Protein AF-A0A229S4B3-F1 (afdb_monomer_lite)

InterPro domains:
  IPR010093 SinI-like, DNA-binding domain [TIGR01764] (12-56)
  IPR041657 Helix-turn-helix domain, group 17 [PF12728] (11-58)

Secondary structure (DSSP, 8-state):
-PPPTTSPPEEEHHHHHHHHTS-HHHHHHHHHTTSS--EEETTEEEEEHHHHHHHHTT-----EEEEEEEEEETTTTEEEEEEEEE--TT-PPPSS--HHHHTPPTTS-EEEEEEETTS-EEEEEEE-S----

Organism: NCBI:txid589330

Sequence (133 aa):
MVRDPLIPRLVSTTEAAEALGCSRQYVNTLIKEGKLPAAYAGTTLVLAEDTVRRYAAGERFGFPTLLVIGVFDRAADRWVEHARKAVPPDYEMPERVRPEDIGVAAGEPYRVELVDNQGKTLAVKTVDAEAVN

Radius of gyration: 19.88 Å; chains: 1; bounding box: 55×30×52 Å

pLDDT: mean 83.99, std 10.61, range [37.09, 96.25]

Structure (mmCIF, N/CA/C/O backbone):
data_AF-A0A229S4B3-F1
#
_entry.id   AF-A0A229S4B3-F1
#
loop_
_atom_site.group_PDB
_atom_site.id
_atom_site.type_symbol
_atom_site.label_atom_id
_atom_site.label_alt_id
_atom_site.label_comp_id
_atom_site.label_asym_id
_atom_site.label_entity_id
_atom_site.label_seq_id
_atom_site.pdbx_PDB_ins_code
_atom_site.Cartn_x
_atom_site.Cartn_y
_atom_site.Cartn_z
_atom_site.occupancy
_atom_site.B_iso_or_equiv
_atom_site.auth_seq_id
_atom_site.auth_comp_id
_atom_site.auth_asym_id
_atom_site.auth_atom_id
_atom_site.pdbx_PDB_model_num
ATOM 1 N N . MET A 1 1 ? -28.325 -17.209 18.587 1.00 51.53 1 MET A N 1
ATOM 2 C CA . MET A 1 1 ? -28.158 -16.675 17.219 1.00 51.53 1 MET A CA 1
ATOM 3 C C . MET A 1 1 ? -26.799 -17.144 16.727 1.00 51.53 1 MET A C 1
ATOM 5 O O . MET A 1 1 ? -25.798 -16.725 17.294 1.00 51.53 1 MET A O 1
ATOM 9 N N . VAL A 1 2 ? -26.755 -18.106 15.805 1.00 62.66 2 VAL A N 1
ATOM 10 C CA . VAL A 1 2 ? -25.490 -18.656 15.289 1.00 62.66 2 VAL A CA 1
ATOM 11 C C . VAL A 1 2 ? -24.972 -17.673 14.244 1.00 62.66 2 VAL A C 1
ATOM 13 O O . VAL A 1 2 ? -25.671 -17.402 13.271 1.00 62.66 2 VAL A O 1
ATOM 16 N N . ARG A 1 3 ? -23.808 -17.065 14.490 1.00 59.50 3 ARG A N 1
ATOM 17 C CA . ARG A 1 3 ? -23.125 -16.255 13.474 1.00 59.50 3 ARG A CA 1
ATOM 18 C C . ARG A 1 3 ? -22.497 -17.196 12.455 1.00 59.50 3 ARG A C 1
ATOM 20 O O . ARG A 1 3 ? -21.886 -18.186 12.848 1.00 59.50 3 ARG A O 1
ATOM 27 N N . ASP A 1 4 ? -22.650 -16.862 11.181 1.00 68.88 4 ASP A N 1
ATOM 28 C CA . ASP A 1 4 ? -21.927 -17.530 10.105 1.00 68.88 4 ASP A CA 1
ATOM 29 C C . ASP A 1 4 ? -20.418 -17.291 10.307 1.00 68.88 4 ASP A C 1
ATOM 31 O O . ASP A 1 4 ? -20.001 -16.129 10.366 1.00 68.88 4 ASP A O 1
ATOM 35 N N . PRO A 1 5 ? -19.604 -18.348 10.473 1.00 66.75 5 PRO A N 1
ATOM 36 C CA . PRO A 1 5 ? -18.172 -18.213 10.720 1.00 66.75 5 PRO A CA 1
ATOM 37 C C . PRO A 1 5 ? -17.402 -17.628 9.529 1.00 66.75 5 PRO A C 1
ATOM 39 O O . PRO A 1 5 ? -16.270 -17.192 9.715 1.00 66.75 5 PRO A O 1
ATOM 42 N N . LEU A 1 6 ? -17.986 -17.604 8.325 1.00 74.38 6 LEU A N 1
ATOM 43 C CA . LEU A 1 6 ? -17.338 -17.059 7.131 1.00 74.38 6 LEU A CA 1
ATOM 44 C C . LEU A 1 6 ? -17.486 -15.539 7.010 1.00 74.38 6 LEU A C 1
ATOM 46 O O . LEU A 1 6 ? -16.718 -14.915 6.280 1.00 74.38 6 LEU A O 1
ATOM 50 N N . ILE A 1 7 ? -18.453 -14.928 7.704 1.00 73.44 7 ILE A N 1
ATOM 51 C CA . ILE A 1 7 ? -18.660 -13.480 7.634 1.00 73.44 7 ILE A CA 1
ATOM 52 C C . ILE A 1 7 ? -17.740 -12.805 8.658 1.00 73.44 7 ILE A C 1
ATOM 54 O O . ILE A 1 7 ? -17.951 -12.963 9.867 1.00 73.44 7 ILE A O 1
ATOM 58 N N . PRO A 1 8 ? -16.739 -12.022 8.210 1.00 80.25 8 PRO A N 1
ATOM 59 C CA . PRO A 1 8 ? -15.823 -11.353 9.118 1.00 80.25 8 PRO A CA 1
ATOM 60 C C . PRO A 1 8 ? -16.586 -10.388 10.023 1.00 80.25 8 PRO A C 1
ATOM 62 O O . PRO A 1 8 ? -17.539 -9.718 9.610 1.00 80.25 8 PRO A O 1
ATOM 65 N N . ARG A 1 9 ? -16.160 -10.293 11.285 1.00 89.62 9 ARG A N 1
ATOM 66 C CA . ARG A 1 9 ? -16.748 -9.331 12.213 1.00 89.62 9 ARG A CA 1
ATOM 67 C C . ARG A 1 9 ? -16.365 -7.922 11.772 1.00 89.62 9 ARG A C 1
ATOM 69 O O . ARG A 1 9 ? -15.187 -7.592 11.693 1.00 89.62 9 ARG A O 1
ATOM 76 N N . LEU A 1 10 ? -17.372 -7.105 11.484 1.00 93.75 10 LEU A N 1
ATOM 77 C CA . LEU A 1 10 ? -17.194 -5.711 11.101 1.00 93.75 10 LEU A CA 1
ATOM 78 C C . LEU A 1 10 ? -17.276 -4.813 12.336 1.00 93.75 10 LEU A C 1
ATOM 80 O O . LEU A 1 10 ? -18.114 -5.039 13.211 1.00 93.75 10 LEU A O 1
ATOM 84 N N . VAL A 1 11 ? -16.410 -3.807 12.383 1.00 95.00 11 VAL A N 1
ATOM 85 C CA . VAL A 1 11 ? -16.340 -2.784 13.429 1.00 95.00 11 VAL A CA 1
ATOM 86 C C . VAL A 1 11 ? -16.407 -1.394 12.809 1.00 95.00 11 VAL A C 1
ATOM 88 O O . VAL A 1 11 ? -15.952 -1.155 11.687 1.00 95.00 11 VAL A O 1
ATOM 91 N N . SER A 1 12 ? -16.994 -0.462 13.543 1.00 95.75 12 SER A N 1
ATOM 92 C CA . SER A 1 12 ? -17.023 0.957 13.203 1.00 95.75 12 SER A CA 1
ATOM 93 C C . SER A 1 12 ? -15.651 1.615 13.388 1.00 95.75 12 SER A C 1
ATOM 95 O O . SER A 1 12 ? -14.765 1.097 14.067 1.00 95.75 12 SER A O 1
ATOM 97 N N . THR A 1 13 ? -15.482 2.822 12.842 1.00 94.75 13 THR A N 1
ATOM 98 C CA . THR A 1 13 ? -14.270 3.631 13.088 1.00 94.75 13 THR A CA 1
ATOM 99 C C . THR A 1 13 ? -14.052 3.966 14.567 1.00 94.75 13 THR A C 1
ATOM 101 O O . THR A 1 13 ? -12.911 4.167 14.974 1.00 94.75 13 THR A O 1
ATOM 104 N N . THR A 1 14 ? -15.120 4.028 15.368 1.00 95.94 14 THR A N 1
ATOM 105 C CA . THR A 1 14 ? -15.038 4.267 16.816 1.00 95.94 14 THR A CA 1
ATOM 106 C C . THR A 1 14 ? -14.506 3.036 17.542 1.00 95.94 14 THR A C 1
ATOM 108 O O . THR A 1 14 ? -13.520 3.142 18.260 1.00 95.94 14 THR A O 1
ATOM 111 N N . GLU A 1 15 ? -15.084 1.862 17.287 1.00 95.88 15 GLU A N 1
ATOM 112 C CA . GLU A 1 15 ? -14.612 0.597 17.871 1.00 95.88 15 GLU A CA 1
ATOM 113 C C . GLU A 1 15 ? -13.172 0.281 17.438 1.00 95.88 15 GLU A C 1
ATOM 115 O O . GLU A 1 15 ? -12.360 -0.181 18.235 1.00 95.88 15 GLU A O 1
ATOM 120 N N . ALA A 1 16 ? -12.816 0.588 16.186 1.00 94.69 16 ALA A N 1
ATOM 121 C CA . ALA A 1 16 ? -11.440 0.460 15.720 1.00 94.69 16 ALA A CA 1
ATOM 122 C C . ALA A 1 16 ? -10.483 1.406 16.465 1.00 94.69 16 ALA A C 1
ATOM 124 O O . ALA A 1 16 ? -9.360 1.021 16.776 1.00 94.69 16 ALA A O 1
ATOM 125 N N . ALA A 1 17 ? -10.916 2.632 16.773 1.00 96.25 17 ALA A N 1
ATOM 126 C CA . ALA A 1 17 ? -10.110 3.591 17.524 1.00 96.25 17 ALA A CA 1
ATOM 127 C C . ALA A 1 17 ? -9.844 3.111 18.958 1.00 96.25 17 ALA A C 1
ATOM 129 O O . ALA A 1 17 ? -8.708 3.202 19.423 1.00 96.25 17 ALA A O 1
ATOM 130 N N . GLU A 1 18 ? -10.858 2.540 19.615 1.00 95.44 18 GLU A N 1
ATOM 131 C CA . GLU A 1 18 ? -10.730 1.913 20.935 1.00 95.44 18 GLU A CA 1
ATOM 132 C C . GLU A 1 18 ? -9.756 0.730 20.902 1.00 95.44 18 GLU A C 1
ATOM 134 O O . GLU A 1 18 ? -8.833 0.674 21.713 1.00 95.44 18 GLU A O 1
ATOM 139 N N . ALA A 1 19 ? -9.893 -0.166 19.919 1.00 92.75 19 ALA A N 1
ATOM 140 C CA . ALA A 1 19 ? -9.000 -1.313 19.753 1.00 92.75 19 ALA A CA 1
ATOM 141 C C . ALA A 1 19 ? -7.539 -0.908 19.479 1.00 92.75 19 ALA A C 1
ATOM 143 O O . ALA A 1 19 ? -6.613 -1.606 19.888 1.00 92.75 19 ALA A O 1
ATOM 144 N N . LEU A 1 20 ? -7.328 0.218 18.794 1.00 91.94 20 LEU A N 1
ATOM 145 C CA . LEU A 1 20 ? -6.005 0.761 18.479 1.00 91.94 20 LEU A CA 1
ATOM 146 C C . LEU A 1 20 ? -5.445 1.688 19.566 1.00 91.94 20 LEU A C 1
ATOM 148 O O . LEU A 1 20 ? -4.299 2.119 19.452 1.00 91.94 20 LEU A O 1
ATOM 152 N N . GLY A 1 21 ? -6.235 2.037 20.587 1.00 93.88 21 GLY A N 1
ATOM 153 C CA . GLY A 1 21 ? -5.842 3.006 21.613 1.00 93.88 21 GLY A CA 1
ATOM 154 C C . GLY A 1 21 ? -5.558 4.407 21.054 1.00 93.88 21 GLY A C 1
ATOM 155 O O . GLY A 1 21 ? -4.670 5.100 21.546 1.00 93.88 21 GLY A O 1
ATOM 156 N N . CYS A 1 22 ? -6.267 4.824 20.001 1.00 94.50 22 CYS A N 1
ATOM 157 C CA . CYS A 1 22 ? -6.031 6.091 19.303 1.00 94.50 22 CYS A CA 1
ATOM 158 C C . CYS A 1 22 ? -7.331 6.882 19.078 1.00 94.50 22 CYS A C 1
ATOM 160 O O . CYS A 1 22 ? -8.414 6.469 19.484 1.00 94.50 22 CYS A O 1
ATOM 162 N N . SER A 1 23 ? -7.244 8.054 18.441 1.00 95.62 23 SER A N 1
ATOM 163 C CA . SER A 1 23 ? -8.432 8.861 18.148 1.00 95.62 23 SER A CA 1
ATOM 164 C C . SER A 1 23 ? -9.160 8.374 16.890 1.00 95.62 23 SER A C 1
ATOM 166 O O . SER A 1 23 ? -8.548 7.968 15.901 1.00 95.62 23 SER A O 1
ATOM 168 N N . ARG A 1 24 ? -10.491 8.521 16.861 1.00 95.19 24 ARG A N 1
ATOM 169 C CA . ARG A 1 24 ? -11.305 8.252 15.659 1.00 95.19 24 ARG A CA 1
ATOM 170 C C . ARG A 1 24 ? -10.840 9.062 14.445 1.00 95.19 24 ARG A C 1
ATOM 172 O O . ARG A 1 24 ? -10.926 8.592 13.312 1.00 95.19 24 ARG A O 1
ATOM 179 N N . GLN A 1 25 ? -10.354 10.285 14.658 1.00 95.12 25 GLN A N 1
ATOM 180 C CA . GLN A 1 25 ? -9.814 11.113 13.580 1.00 95.12 25 GLN A CA 1
ATOM 181 C C . GLN A 1 25 ? -8.549 10.491 12.983 1.00 95.12 25 GLN A C 1
ATOM 183 O O . GLN A 1 25 ? -8.432 10.444 11.763 1.00 95.12 25 GLN A O 1
ATOM 188 N N . TYR A 1 26 ? -7.659 9.950 13.819 1.00 93.62 26 TYR A N 1
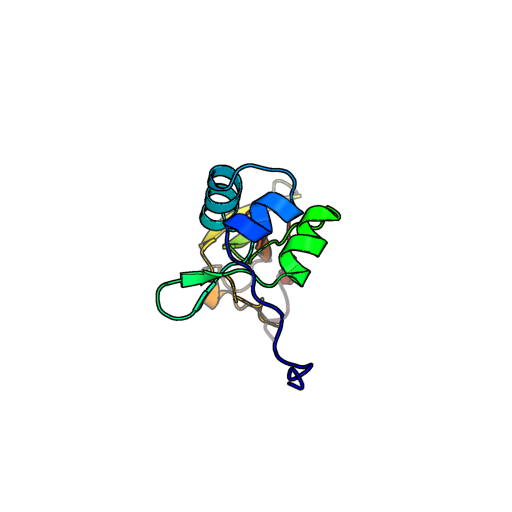ATOM 189 C CA . TYR A 1 26 ? -6.468 9.248 13.353 1.00 93.62 26 TYR A CA 1
ATOM 190 C C . TYR A 1 26 ? -6.824 8.007 12.527 1.00 93.62 26 TYR A C 1
ATOM 192 O O . TYR A 1 26 ? -6.284 7.834 11.439 1.00 93.62 26 TYR A O 1
ATOM 200 N N . VAL A 1 27 ? -7.810 7.212 12.959 1.00 94.12 27 VAL A N 1
ATOM 201 C CA . VAL A 1 27 ? -8.325 6.081 12.163 1.00 94.12 27 VAL A CA 1
ATOM 202 C C . VAL A 1 27 ? -8.824 6.542 10.790 1.00 94.12 27 VAL A C 1
ATOM 204 O O . VAL A 1 27 ? -8.475 5.949 9.775 1.00 94.12 27 VAL A O 1
ATOM 207 N N . ASN A 1 28 ? -9.591 7.634 10.729 1.00 93.56 28 ASN A N 1
ATOM 208 C CA . ASN A 1 28 ? -10.049 8.186 9.450 1.00 93.56 28 ASN A CA 1
ATOM 209 C C . ASN A 1 28 ? -8.887 8.660 8.564 1.00 93.56 28 ASN A C 1
ATOM 211 O O . ASN A 1 28 ? -8.952 8.494 7.348 1.00 93.56 28 ASN A O 1
ATOM 215 N N . THR A 1 29 ? -7.829 9.224 9.147 1.00 91.81 29 THR A N 1
ATOM 216 C CA . THR A 1 29 ? -6.603 9.562 8.414 1.00 91.81 29 THR A CA 1
ATOM 217 C C . THR A 1 29 ? -5.935 8.307 7.855 1.00 91.81 29 THR A C 1
ATOM 219 O O . THR A 1 29 ? -5.638 8.275 6.666 1.00 91.81 29 THR A O 1
ATOM 222 N N . LEU A 1 30 ? -5.785 7.244 8.653 1.00 88.88 30 LEU A N 1
ATOM 223 C CA . LEU A 1 30 ? -5.213 5.974 8.188 1.00 88.88 30 LEU A CA 1
ATOM 224 C C . LEU A 1 30 ? -6.003 5.378 7.019 1.00 88.88 30 LEU A C 1
ATOM 226 O O . LEU A 1 30 ? -5.402 4.882 6.072 1.00 88.88 30 LEU A O 1
ATOM 230 N N . ILE A 1 31 ? -7.334 5.453 7.062 1.00 89.50 31 ILE A N 1
ATOM 231 C CA . ILE A 1 31 ? -8.194 4.983 5.969 1.00 89.50 31 ILE A CA 1
ATOM 232 C C . ILE A 1 31 ? -7.992 5.841 4.716 1.00 89.50 31 ILE A C 1
ATOM 234 O O . ILE A 1 31 ? -7.795 5.304 3.629 1.00 89.50 31 ILE A O 1
ATOM 238 N N . LYS A 1 32 ? -7.995 7.173 4.855 1.00 86.06 32 LYS A N 1
ATOM 239 C CA . LYS A 1 32 ? -7.786 8.102 3.730 1.00 86.06 32 LYS A CA 1
ATOM 240 C C . LYS A 1 32 ? -6.414 7.947 3.077 1.00 86.06 32 LYS A C 1
ATOM 242 O O . LYS A 1 32 ? -6.303 8.084 1.867 1.00 86.06 32 LYS A O 1
ATOM 247 N N . GLU A 1 33 ? -5.388 7.652 3.867 1.00 82.00 33 GLU A N 1
ATOM 248 C CA . GLU A 1 33 ? -4.027 7.378 3.392 1.00 82.00 33 GLU A CA 1
ATOM 249 C C . GLU A 1 33 ? -3.856 5.937 2.869 1.00 82.00 33 GLU A C 1
ATOM 251 O O . GLU A 1 33 ? -2.756 5.537 2.483 1.00 82.00 33 GLU A O 1
ATOM 256 N N . GLY A 1 34 ? -4.919 5.125 2.890 1.00 79.38 34 GLY A N 1
ATOM 257 C CA . GLY A 1 34 ? -4.893 3.722 2.479 1.00 79.38 34 GLY A CA 1
ATOM 258 C C . GLY A 1 34 ? -4.071 2.821 3.404 1.00 79.38 34 GLY A C 1
ATOM 259 O O . GLY A 1 34 ? -3.713 1.718 3.028 1.00 79.38 34 GLY A O 1
ATOM 260 N N . LYS A 1 35 ? -3.700 3.261 4.607 1.00 84.81 35 LYS A N 1
ATOM 261 C CA . LYS A 1 35 ? -2.893 2.466 5.554 1.00 84.81 35 LYS A CA 1
ATOM 262 C C . LYS A 1 35 ? -3.721 1.444 6.323 1.00 84.81 35 LYS A C 1
ATOM 264 O O . LYS A 1 35 ? -3.166 0.498 6.882 1.00 84.81 35 LYS A O 1
ATOM 269 N N . LEU A 1 36 ? -5.032 1.662 6.388 1.00 88.06 36 LEU A N 1
ATOM 270 C CA . LEU A 1 36 ? -5.968 0.778 7.063 1.00 88.06 36 LEU A CA 1
ATOM 271 C C . LEU A 1 36 ? -7.160 0.472 6.137 1.00 88.06 36 LEU A C 1
ATOM 273 O O . LEU A 1 36 ? -7.915 1.391 5.815 1.00 88.06 36 LEU A O 1
ATOM 277 N N . PRO A 1 37 ? -7.334 -0.793 5.708 1.00 87.19 37 PRO A N 1
ATOM 278 C CA . PRO A 1 37 ? -8.443 -1.207 4.854 1.00 87.19 37 PRO A CA 1
ATOM 279 C C . PRO A 1 37 ? -9.808 -0.923 5.492 1.00 87.19 37 PRO A C 1
ATOM 281 O O . PRO A 1 37 ? -10.080 -1.364 6.611 1.00 87.19 37 PRO A O 1
ATOM 284 N N . ALA A 1 38 ? -10.686 -0.241 4.758 1.00 90.31 38 ALA A N 1
ATOM 285 C CA . ALA A 1 38 ? -12.075 -0.018 5.144 1.00 90.31 38 ALA A CA 1
ATOM 286 C C . ALA A 1 38 ? -12.991 -0.086 3.917 1.00 90.31 38 ALA A C 1
ATOM 288 O O . ALA A 1 38 ? -12.562 0.175 2.795 1.00 90.31 38 ALA A O 1
ATOM 289 N N . ALA A 1 39 ? -14.259 -0.414 4.145 1.00 88.38 39 ALA A N 1
ATOM 290 C CA . ALA A 1 39 ? -15.285 -0.487 3.112 1.00 88.38 39 ALA A CA 1
ATOM 291 C C . ALA A 1 39 ? -16.593 0.135 3.606 1.00 88.38 39 ALA A C 1
ATOM 293 O O . ALA A 1 39 ? -16.831 0.250 4.809 1.00 88.38 39 ALA A O 1
ATOM 294 N N . TYR A 1 40 ? -17.456 0.533 2.675 1.00 90.06 40 TYR A N 1
ATOM 295 C CA . TYR A 1 40 ? -18.808 0.971 3.003 1.00 90.06 40 TYR A CA 1
ATOM 296 C C . TYR A 1 40 ? -19.756 -0.230 3.038 1.00 90.06 40 TYR A C 1
ATOM 298 O O . TYR A 1 40 ? -19.896 -0.950 2.053 1.00 90.06 40 TYR A O 1
ATOM 306 N N . ALA A 1 41 ? -20.442 -0.417 4.164 1.00 87.06 41 ALA A N 1
ATOM 307 C CA . ALA A 1 41 ? -21.607 -1.283 4.282 1.00 87.06 41 ALA A CA 1
ATOM 308 C C . ALA A 1 41 ? -22.860 -0.394 4.252 1.00 87.06 41 ALA A C 1
ATOM 310 O O . ALA A 1 41 ? -23.247 0.206 5.259 1.00 87.06 41 ALA A O 1
ATOM 311 N N . GLY A 1 42 ? -23.449 -0.239 3.063 1.00 90.38 42 GLY A N 1
ATOM 312 C CA . GLY A 1 42 ? -24.467 0.783 2.819 1.00 90.38 42 GLY A CA 1
ATOM 313 C C . GLY A 1 42 ? -23.859 2.184 2.926 1.00 90.38 42 GLY A C 1
ATOM 314 O O . GLY A 1 42 ? -22.967 2.531 2.160 1.00 90.38 42 GLY A O 1
ATOM 315 N N . THR A 1 43 ? -24.315 2.982 3.891 1.00 90.25 43 THR A N 1
ATOM 316 C CA . THR A 1 43 ? -23.791 4.336 4.158 1.00 90.25 43 THR A CA 1
ATOM 317 C C . THR A 1 43 ? -22.728 4.376 5.256 1.00 90.25 43 THR A C 1
ATOM 319 O O . THR A 1 43 ? -22.163 5.435 5.527 1.00 90.25 43 THR A O 1
ATOM 322 N N . THR A 1 44 ? -22.466 3.251 5.923 1.00 90.69 44 THR A N 1
ATOM 323 C CA . THR A 1 44 ? -21.588 3.200 7.096 1.00 90.69 44 THR A CA 1
ATOM 324 C C . THR A 1 44 ? -20.211 2.689 6.707 1.00 90.69 44 THR A C 1
ATOM 326 O O . THR A 1 44 ? -20.084 1.607 6.138 1.00 90.69 44 THR A O 1
ATOM 329 N N . LEU A 1 45 ? -19.172 3.447 7.053 1.00 91.50 45 LEU A N 1
ATOM 330 C CA . LEU A 1 45 ? -17.786 3.016 6.896 1.00 91.50 45 LEU A CA 1
ATOM 331 C C . LEU A 1 45 ? -17.424 2.013 7.999 1.00 91.50 45 LEU A C 1
ATOM 333 O O . LEU A 1 45 ? -17.535 2.323 9.189 1.00 91.50 45 LEU A O 1
ATOM 337 N N . VAL A 1 46 ? -16.982 0.828 7.594 1.00 94.19 46 VAL A N 1
ATOM 338 C CA . VAL A 1 46 ? -16.670 -0.299 8.475 1.00 94.19 46 VAL A CA 1
ATOM 339 C C . VAL A 1 46 ? -15.314 -0.909 8.136 1.00 94.19 46 VAL A C 1
ATOM 341 O O . VAL A 1 46 ? -14.820 -0.808 7.012 1.00 94.19 46 VAL A O 1
ATOM 344 N N . LEU A 1 47 ? -14.716 -1.554 9.131 1.00 92.69 47 LEU A N 1
ATOM 345 C CA . LEU A 1 47 ? -13.451 -2.270 9.034 1.00 92.69 47 LEU A CA 1
ATOM 346 C C . LEU A 1 47 ? -13.659 -3.711 9.488 1.00 92.69 47 LEU A C 1
ATOM 348 O O . LEU A 1 47 ? -14.485 -3.967 10.361 1.00 92.69 47 LEU A O 1
ATOM 352 N N . ALA A 1 48 ? -12.897 -4.655 8.944 1.00 92.44 48 ALA A N 1
ATOM 353 C CA . ALA A 1 48 ? -12.846 -5.993 9.523 1.00 92.44 48 ALA A CA 1
ATOM 354 C C . ALA A 1 48 ? -12.061 -5.948 10.845 1.00 92.44 48 ALA A C 1
ATOM 356 O O . ALA A 1 48 ? -10.953 -5.412 10.896 1.00 92.44 48 ALA A O 1
ATOM 357 N N . GLU A 1 49 ? -12.620 -6.512 11.914 1.00 92.38 49 GLU A N 1
ATOM 358 C CA . GLU A 1 49 ? -12.006 -6.515 13.245 1.00 92.38 49 GLU A CA 1
ATOM 359 C C . GLU A 1 49 ? -10.624 -7.176 13.228 1.00 92.38 49 GLU A C 1
ATOM 361 O O . GLU A 1 49 ? -9.682 -6.650 13.819 1.00 92.38 49 GLU A O 1
ATOM 366 N N . ASP A 1 50 ? -10.473 -8.281 12.495 1.00 89.38 50 ASP A N 1
ATOM 367 C CA . ASP A 1 50 ? -9.191 -8.979 12.364 1.00 89.38 50 ASP A CA 1
ATOM 368 C C . ASP A 1 50 ? -8.124 -8.101 11.706 1.00 89.38 50 ASP A C 1
ATOM 370 O O . ASP A 1 50 ? -6.974 -8.100 12.141 1.00 89.38 50 ASP A O 1
ATOM 374 N N . THR A 1 51 ? -8.499 -7.290 10.713 1.00 89.44 51 THR A N 1
ATOM 375 C CA . THR A 1 51 ? -7.601 -6.306 10.091 1.00 89.44 51 THR A CA 1
ATOM 376 C C . THR A 1 51 ? -7.151 -5.260 11.108 1.00 89.44 51 THR A C 1
ATOM 378 O O . THR A 1 51 ? -5.965 -4.945 11.183 1.00 89.44 51 THR A O 1
ATOM 381 N N . VAL A 1 52 ? -8.070 -4.747 11.931 1.00 91.31 52 VAL A N 1
ATOM 382 C CA . VAL A 1 52 ? -7.737 -3.779 12.989 1.00 91.31 52 VAL A CA 1
ATOM 383 C C . VAL A 1 52 ? -6.786 -4.399 14.015 1.00 91.31 52 VAL A C 1
ATOM 385 O O . VAL A 1 52 ? -5.785 -3.782 14.375 1.00 91.31 52 VAL A O 1
ATOM 388 N N . ARG A 1 53 ? -7.041 -5.639 14.445 1.00 91.19 53 ARG A N 1
ATOM 389 C CA . ARG A 1 53 ? -6.174 -6.364 15.389 1.00 91.19 53 ARG A CA 1
ATOM 390 C C . ARG A 1 53 ? -4.787 -6.636 14.815 1.00 91.19 53 ARG A C 1
ATOM 392 O O . ARG A 1 53 ? -3.792 -6.436 15.504 1.00 91.19 53 ARG A O 1
ATOM 399 N N . ARG A 1 54 ? -4.704 -7.043 13.549 1.00 86.50 54 ARG A N 1
ATOM 400 C CA . ARG A 1 54 ? -3.437 -7.214 12.823 1.00 86.50 54 ARG A CA 1
ATOM 401 C C . ARG A 1 54 ? -2.662 -5.896 12.738 1.00 86.50 54 ARG A C 1
ATOM 403 O O . ARG A 1 54 ? -1.471 -5.874 13.036 1.00 86.50 54 ARG A O 1
ATOM 410 N N . TYR A 1 55 ? -3.339 -4.781 12.447 1.00 89.62 55 TYR A N 1
ATOM 411 C CA . TYR A 1 55 ? -2.712 -3.455 12.475 1.00 89.62 55 TYR A CA 1
ATOM 412 C C . TYR A 1 55 ? -2.158 -3.100 13.863 1.00 89.62 55 TYR A C 1
ATOM 414 O O . TYR A 1 55 ? -1.031 -2.604 13.977 1.00 89.62 55 TYR A O 1
ATOM 422 N N . ALA A 1 56 ? -2.936 -3.380 14.916 1.00 88.56 56 ALA A N 1
ATOM 423 C CA . ALA A 1 56 ? -2.536 -3.190 16.311 1.00 88.56 56 ALA A CA 1
ATOM 424 C C . ALA A 1 56 ? -1.298 -4.029 16.670 1.00 88.56 56 ALA A C 1
ATOM 426 O O . ALA A 1 56 ? -0.412 -3.553 17.374 1.00 88.56 56 ALA A O 1
ATOM 427 N N . ALA A 1 57 ? -1.199 -5.242 16.118 1.00 88.50 57 ALA A N 1
ATOM 428 C CA . ALA A 1 57 ? -0.046 -6.132 16.256 1.00 88.50 57 ALA A CA 1
ATOM 429 C C . ALA A 1 57 ? 1.198 -5.673 15.465 1.00 88.50 57 ALA A C 1
ATOM 431 O O . ALA A 1 57 ? 2.220 -6.354 15.473 1.00 88.50 57 ALA A O 1
ATOM 432 N N . GLY A 1 58 ? 1.133 -4.519 14.793 1.00 84.75 58 GLY A N 1
ATOM 433 C CA . GLY A 1 58 ? 2.248 -3.942 14.044 1.00 84.75 58 GLY A CA 1
ATOM 434 C C . GLY A 1 58 ? 2.234 -4.266 12.554 1.00 84.75 58 GLY A C 1
ATOM 435 O O . GLY A 1 58 ? 3.098 -3.775 11.828 1.00 84.75 58 GLY A O 1
ATOM 436 N N . GLU A 1 59 ? 1.249 -5.023 12.068 1.00 84.06 59 GLU A N 1
ATOM 437 C CA . GLU A 1 59 ? 1.118 -5.274 10.639 1.00 84.06 59 GLU A CA 1
ATOM 438 C C . GLU A 1 59 ? 0.784 -3.979 9.889 1.00 84.06 59 GLU A C 1
ATOM 440 O O . GLU A 1 59 ? 0.079 -3.092 10.384 1.00 84.06 59 GLU A O 1
ATOM 445 N N . ARG A 1 60 ? 1.321 -3.843 8.680 1.00 82.00 60 ARG A N 1
ATOM 446 C CA . ARG A 1 60 ? 1.033 -2.725 7.788 1.00 82.00 60 ARG A CA 1
ATOM 447 C C . ARG A 1 60 ? 0.486 -3.282 6.491 1.00 82.00 60 ARG A C 1
ATOM 449 O O . ARG A 1 60 ? 1.112 -4.133 5.865 1.00 82.00 60 ARG A O 1
ATOM 456 N N . PHE A 1 61 ? -0.691 -2.796 6.125 1.00 74.75 61 PHE A N 1
ATOM 457 C CA . PHE A 1 61 ? -1.364 -3.187 4.901 1.00 74.75 61 PHE A CA 1
ATOM 458 C C 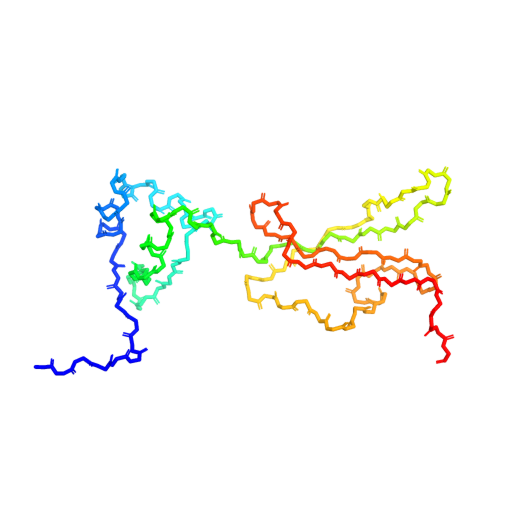. PHE A 1 61 ? -0.881 -2.268 3.793 1.00 74.75 61 PHE A C 1
ATOM 460 O O . PHE A 1 61 ? -1.242 -1.093 3.746 1.00 74.75 61 PHE A O 1
ATOM 467 N N . GLY A 1 62 ? -0.005 -2.812 2.960 1.00 68.81 62 GLY A N 1
ATOM 468 C CA . GLY A 1 62 ? 0.351 -2.199 1.698 1.00 68.81 62 GLY A CA 1
ATOM 469 C C . GLY A 1 62 ? -0.705 -2.555 0.667 1.00 68.81 62 GLY A C 1
ATOM 470 O O . GLY A 1 62 ? -0.953 -3.738 0.436 1.00 68.81 62 GLY A O 1
ATOM 471 N N . PHE A 1 63 ? -1.317 -1.552 0.049 1.00 73.94 63 PHE A N 1
ATOM 472 C CA . PHE A 1 63 ? -2.065 -1.778 -1.184 1.00 73.94 63 PHE A CA 1
ATOM 473 C C . PHE A 1 63 ? -1.177 -1.461 -2.374 1.00 73.94 63 PHE A C 1
ATOM 475 O O . PHE A 1 63 ? -0.506 -0.430 -2.325 1.00 73.94 63 PHE A O 1
ATOM 482 N N . PRO A 1 64 ? -1.210 -2.271 -3.441 1.00 78.56 64 PRO A N 1
ATOM 483 C CA . PRO A 1 64 ? -0.745 -1.873 -4.762 1.00 78.56 64 PRO A CA 1
ATOM 484 C C . PRO A 1 64 ? -1.172 -0.436 -5.077 1.00 78.56 64 PRO A C 1
ATOM 486 O O . PRO A 1 64 ? -2.360 -0.124 -5.073 1.00 78.56 64 PRO A O 1
ATOM 489 N N . THR A 1 65 ? -0.214 0.459 -5.317 1.00 79.75 65 THR A N 1
ATOM 490 C CA . THR A 1 65 ? -0.536 1.832 -5.751 1.00 79.75 65 THR A CA 1
ATOM 491 C C . THR A 1 65 ? 0.210 2.243 -6.996 1.00 79.75 65 THR A C 1
ATOM 493 O O . THR A 1 65 ? -0.317 3.022 -7.790 1.00 79.75 65 THR A O 1
ATOM 496 N N . LEU A 1 66 ? 1.426 1.732 -7.191 1.00 86.19 66 LEU A N 1
ATOM 497 C CA . LEU A 1 66 ? 2.289 2.161 -8.278 1.00 86.19 66 LEU A CA 1
ATOM 498 C C . LEU A 1 66 ? 3.001 0.972 -8.910 1.00 86.19 66 LEU A C 1
ATOM 500 O O . LEU A 1 66 ? 3.542 0.120 -8.214 1.00 86.19 66 LEU A O 1
ATOM 504 N N . LEU A 1 67 ? 3.072 0.982 -10.235 1.00 88.19 67 LEU A N 1
ATOM 505 C CA . LEU A 1 67 ? 4.116 0.299 -10.981 1.00 88.19 67 LEU A CA 1
ATOM 506 C C . LEU A 1 67 ? 5.249 1.290 -11.216 1.00 88.19 67 LEU A C 1
ATOM 508 O O . LEU A 1 67 ? 5.031 2.332 -11.837 1.00 88.19 67 LEU A O 1
ATOM 512 N N . VAL A 1 68 ? 6.440 0.975 -10.721 1.00 90.50 68 VAL A N 1
ATOM 513 C CA . VAL A 1 68 ? 7.680 1.689 -11.036 1.00 90.50 68 VAL A CA 1
ATOM 514 C C . VAL A 1 68 ? 8.392 0.903 -12.123 1.00 90.50 68 VAL A C 1
ATOM 516 O O . VAL A 1 68 ? 8.748 -0.256 -11.926 1.00 90.50 68 VAL A O 1
ATOM 519 N N . ILE A 1 69 ? 8.553 1.523 -13.284 1.00 90.88 69 ILE A N 1
ATOM 520 C CA . ILE A 1 69 ? 9.147 0.920 -14.472 1.00 90.88 69 ILE A CA 1
ATOM 521 C C . ILE A 1 69 ? 10.549 1.499 -14.607 1.00 90.88 69 ILE A C 1
ATOM 523 O O . ILE A 1 69 ? 10.707 2.701 -14.807 1.00 90.88 69 ILE A O 1
ATOM 527 N N . GLY A 1 70 ? 11.559 0.651 -14.473 1.00 89.88 70 GLY A N 1
ATOM 528 C CA . GLY A 1 70 ? 12.959 0.980 -14.680 1.00 89.88 70 GLY A CA 1
ATOM 529 C C . GLY A 1 70 ? 13.490 0.376 -15.973 1.00 89.88 70 GLY A C 1
ATOM 530 O O . GLY A 1 70 ? 13.151 -0.754 -16.321 1.00 89.88 70 GLY A O 1
ATOM 531 N N . VAL A 1 71 ? 14.360 1.115 -16.651 1.00 88.06 71 VAL A N 1
ATOM 532 C CA . VAL A 1 71 ? 15.159 0.627 -17.781 1.00 88.06 71 VAL A CA 1
ATOM 533 C C . VAL A 1 71 ? 16.610 0.543 -17.321 1.00 88.06 71 VAL A C 1
ATOM 535 O O . VAL A 1 71 ? 17.056 1.339 -16.487 1.00 88.06 71 VAL A O 1
ATOM 538 N N . PHE A 1 72 ? 17.339 -0.464 -17.792 1.00 87.94 72 PHE A N 1
ATOM 539 C CA . PHE A 1 72 ? 18.735 -0.624 -17.409 1.00 87.94 72 PHE A CA 1
ATOM 540 C C . PHE A 1 72 ? 19.622 0.381 -18.154 1.00 87.94 72 PHE A C 1
ATOM 542 O O . PHE A 1 72 ? 19.752 0.327 -19.378 1.00 87.94 72 PHE A O 1
ATOM 549 N N . ASP A 1 73 ? 20.274 1.273 -17.412 1.00 86.19 73 ASP A N 1
ATOM 550 C CA . ASP A 1 73 ? 21.296 2.169 -17.940 1.00 86.19 73 ASP A CA 1
ATOM 551 C C . ASP A 1 73 ? 22.653 1.458 -17.914 1.00 86.19 73 ASP A C 1
ATOM 553 O O . ASP A 1 73 ? 23.269 1.288 -16.860 1.00 86.19 73 ASP A O 1
ATOM 557 N N . ARG A 1 74 ? 23.131 1.055 -19.098 1.00 84.56 74 ARG A N 1
ATOM 558 C CA . ARG A 1 74 ? 24.426 0.377 -19.265 1.00 84.56 74 ARG A CA 1
ATOM 559 C C . ARG A 1 74 ? 25.622 1.274 -18.950 1.00 84.56 74 ARG A C 1
ATOM 561 O O . ARG A 1 74 ? 26.670 0.754 -18.587 1.00 84.56 74 ARG A O 1
ATOM 568 N N . ALA A 1 75 ? 25.502 2.591 -19.118 1.00 87.12 75 ALA A N 1
ATOM 569 C CA . ALA A 1 75 ? 26.607 3.511 -18.858 1.00 87.12 75 ALA A CA 1
ATOM 570 C C . ALA A 1 75 ? 26.824 3.709 -17.353 1.00 87.12 75 ALA A C 1
ATOM 572 O O . ALA A 1 75 ? 27.960 3.849 -16.904 1.00 87.12 75 ALA A O 1
ATOM 573 N N . ALA A 1 76 ? 25.736 3.700 -16.581 1.00 85.56 76 ALA A N 1
ATOM 574 C CA . ALA A 1 76 ? 25.760 3.839 -15.127 1.00 85.56 76 ALA A CA 1
ATOM 575 C C . ALA A 1 76 ? 25.687 2.500 -14.366 1.00 85.56 76 ALA A C 1
ATOM 577 O O . ALA A 1 76 ? 25.665 2.521 -13.135 1.00 85.56 76 ALA A O 1
ATOM 578 N N . ASP A 1 77 ? 25.624 1.374 -15.086 1.00 87.00 77 ASP A N 1
ATOM 579 C CA . ASP A 1 77 ? 25.477 0.006 -14.564 1.00 87.00 77 ASP A CA 1
ATOM 580 C C . ASP A 1 77 ? 24.368 -0.117 -13.500 1.00 87.00 77 ASP A C 1
ATOM 582 O O . ASP A 1 77 ? 24.541 -0.686 -12.421 1.00 87.00 77 ASP A O 1
ATOM 586 N N . ARG A 1 78 ? 23.212 0.507 -13.763 1.00 88.00 78 ARG A N 1
ATOM 587 C CA . ARG A 1 78 ? 22.104 0.571 -12.799 1.00 88.00 78 ARG A CA 1
ATOM 588 C C . ARG A 1 78 ? 20.744 0.682 -13.468 1.00 88.00 78 ARG A C 1
ATOM 590 O O . ARG A 1 78 ? 20.603 1.200 -14.570 1.00 88.00 78 ARG A O 1
ATOM 597 N N . TRP A 1 79 ? 19.711 0.275 -12.740 1.00 87.06 79 TRP A N 1
ATOM 598 C CA . TRP A 1 79 ? 18.326 0.551 -13.110 1.00 87.06 79 TRP A CA 1
ATOM 599 C C . TRP A 1 79 ? 18.010 2.030 -12.896 1.00 87.06 79 TRP A C 1
ATOM 601 O O . TRP A 1 79 ? 18.232 2.563 -11.806 1.00 87.06 79 TRP A O 1
ATOM 611 N N . VAL A 1 80 ? 17.478 2.682 -13.926 1.00 88.94 80 VAL A N 1
ATOM 612 C CA . VAL A 1 80 ? 17.005 4.065 -13.859 1.00 88.94 80 VAL A CA 1
ATOM 613 C C . VAL A 1 80 ? 15.499 4.062 -14.062 1.00 88.94 80 VAL A C 1
ATOM 615 O O . VAL A 1 80 ? 14.992 3.422 -14.981 1.00 88.94 80 VAL A O 1
ATOM 618 N N . GLU A 1 81 ? 14.779 4.757 -13.181 1.00 89.25 81 GLU A N 1
ATOM 619 C CA . GLU A 1 81 ? 13.332 4.923 -13.304 1.00 89.25 81 GLU A CA 1
ATOM 620 C C . GLU A 1 81 ? 13.003 5.614 -14.634 1.00 89.25 81 GLU A C 1
ATOM 622 O O . GLU A 1 81 ? 13.474 6.715 -14.913 1.00 89.25 81 GLU A O 1
ATOM 627 N N . HIS A 1 82 ? 12.203 4.941 -15.453 1.00 87.88 82 HIS A N 1
ATOM 628 C CA . HIS A 1 82 ? 11.719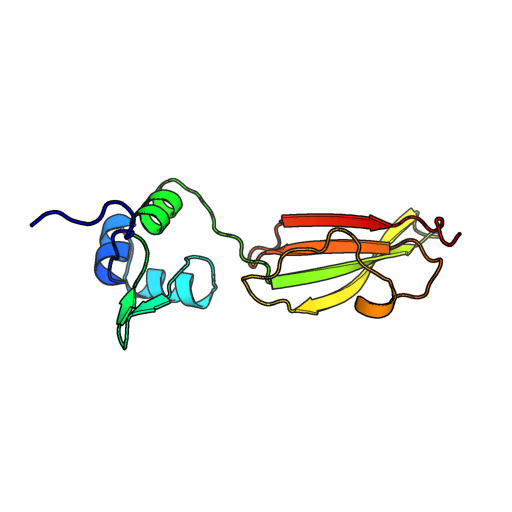 5.429 -16.736 1.00 87.88 82 HIS A CA 1
ATOM 629 C C . HIS A 1 82 ? 10.306 6.004 -16.608 1.00 87.88 82 HIS A C 1
ATOM 631 O O . HIS A 1 82 ? 10.022 7.081 -17.129 1.00 87.88 82 HIS A O 1
ATOM 637 N N . ALA A 1 83 ? 9.417 5.300 -15.901 1.00 86.38 83 ALA A N 1
ATOM 638 C CA . ALA A 1 83 ? 8.028 5.711 -15.744 1.00 86.38 83 ALA A CA 1
ATOM 639 C C . ALA A 1 83 ? 7.406 5.202 -14.438 1.00 86.38 83 ALA A C 1
ATOM 641 O O . ALA A 1 83 ? 7.839 4.204 -13.858 1.00 86.38 83 ALA A O 1
ATOM 642 N N . ARG A 1 84 ? 6.323 5.863 -14.011 1.00 88.81 84 ARG A N 1
ATOM 643 C CA . ARG A 1 84 ? 5.446 5.394 -12.931 1.00 88.81 84 ARG A CA 1
ATOM 644 C C . ARG A 1 84 ? 4.005 5.359 -13.413 1.00 88.81 84 ARG A C 1
ATOM 646 O O . ARG A 1 84 ? 3.543 6.307 -14.045 1.00 88.81 84 ARG A O 1
ATOM 653 N N . LYS A 1 85 ? 3.284 4.292 -13.077 1.00 85.56 85 LYS A N 1
ATOM 654 C CA . LYS A 1 85 ? 1.873 4.115 -13.439 1.00 85.56 85 LYS A CA 1
ATOM 655 C C . LYS A 1 85 ? 1.058 3.795 -12.195 1.00 85.56 85 LYS A C 1
ATOM 657 O O . LYS A 1 85 ? 1.375 2.846 -11.485 1.00 85.56 85 LYS A O 1
ATOM 662 N N . ALA A 1 86 ? 0.022 4.590 -11.933 1.00 85.19 86 ALA A N 1
ATOM 663 C CA . ALA A 1 86 ? -0.920 4.302 -10.859 1.00 85.19 86 ALA A CA 1
ATOM 664 C C . ALA A 1 86 ? -1.706 3.027 -11.175 1.00 85.19 86 ALA A C 1
ATOM 666 O O . ALA A 1 86 ? -2.139 2.827 -12.313 1.00 85.19 86 ALA A O 1
ATOM 667 N N . VAL A 1 87 ? -1.888 2.182 -10.167 1.00 83.25 87 VAL A N 1
ATOM 668 C CA . VAL A 1 87 ? -2.669 0.948 -10.265 1.00 83.25 87 VAL A CA 1
ATOM 669 C C . VAL A 1 87 ? -3.748 0.907 -9.190 1.00 83.25 87 VAL A C 1
ATOM 671 O O . VAL A 1 87 ? -3.592 1.551 -8.148 1.00 83.25 87 VAL A O 1
ATOM 674 N N . PRO A 1 88 ? -4.864 0.202 -9.439 1.00 74.81 88 PRO A N 1
ATOM 675 C CA . PRO A 1 88 ? -5.907 0.072 -8.438 1.00 74.81 88 PRO A CA 1
ATOM 676 C C . PRO A 1 88 ? -5.436 -0.786 -7.240 1.00 74.81 88 PRO A C 1
ATOM 678 O O . PRO A 1 88 ? -4.504 -1.579 -7.382 1.00 74.81 88 PRO A O 1
ATOM 681 N N . PRO A 1 89 ? -6.069 -0.652 -6.057 1.00 69.62 89 PRO A N 1
ATOM 682 C CA . PRO A 1 89 ? -5.665 -1.358 -4.832 1.00 69.62 89 PRO A CA 1
ATOM 683 C C . PRO A 1 89 ? -5.754 -2.889 -4.890 1.00 69.62 89 PRO A C 1
ATOM 685 O O . PRO A 1 89 ? -5.192 -3.565 -4.035 1.00 69.62 89 PRO A O 1
ATOM 688 N N . ASP A 1 90 ? -6.488 -3.433 -5.856 1.00 74.75 90 ASP A N 1
ATOM 689 C CA . ASP A 1 90 ? -6.647 -4.861 -6.136 1.00 74.75 90 ASP A CA 1
ATOM 690 C C . ASP A 1 90 ? -5.755 -5.335 -7.295 1.00 74.75 90 ASP A C 1
ATOM 692 O O . ASP A 1 90 ? -5.896 -6.458 -7.772 1.00 74.75 90 ASP A O 1
ATOM 696 N N . TYR A 1 91 ? -4.828 -4.491 -7.762 1.00 79.06 91 TYR A N 1
ATOM 697 C CA . TYR A 1 91 ? -3.943 -4.838 -8.863 1.00 79.06 91 TYR A CA 1
ATOM 698 C C . TYR A 1 91 ? -2.974 -5.956 -8.476 1.00 79.06 91 TYR A C 1
ATOM 700 O O . TYR A 1 91 ? -2.068 -5.774 -7.659 1.00 79.06 91 TYR A O 1
ATOM 708 N N . GLU A 1 92 ? -3.111 -7.091 -9.151 1.00 82.69 92 GLU A N 1
ATOM 709 C CA . GLU A 1 92 ? -2.139 -8.175 -9.112 1.00 82.69 92 GLU A CA 1
ATOM 710 C C . GLU A 1 92 ? -1.139 -8.025 -10.264 1.00 82.69 92 GLU A C 1
ATOM 712 O O . GLU A 1 92 ? -1.513 -7.834 -11.424 1.00 82.69 92 GLU A O 1
ATOM 717 N N . MET A 1 93 ? 0.160 -8.106 -9.953 1.00 84.38 93 MET A N 1
ATOM 718 C CA . MET A 1 93 ? 1.204 -8.073 -10.978 1.00 84.38 93 MET A CA 1
ATOM 719 C C . MET A 1 93 ? 1.045 -9.293 -11.902 1.00 84.38 93 MET A C 1
ATOM 721 O O . MET A 1 93 ? 1.134 -10.421 -11.408 1.00 84.38 93 MET A O 1
ATOM 725 N N . PRO A 1 94 ? 0.878 -9.111 -13.225 1.00 84.25 94 PRO A N 1
ATOM 726 C CA . PRO A 1 94 ? 0.738 -10.238 -14.134 1.00 84.25 94 PRO A CA 1
ATOM 727 C C . PRO A 1 94 ? 2.026 -11.069 -14.167 1.00 84.25 94 PRO A C 1
ATOM 729 O O . PRO A 1 94 ? 3.134 -10.562 -13.966 1.00 84.25 94 PRO A O 1
ATOM 732 N N . GLU A 1 95 ? 1.895 -12.366 -14.458 1.00 81.44 95 GLU A N 1
ATOM 733 C CA . GLU A 1 95 ? 3.052 -13.265 -14.538 1.00 81.44 95 GLU A CA 1
ATOM 734 C C . GLU A 1 95 ? 4.058 -12.827 -15.607 1.00 81.44 95 GLU A C 1
ATOM 736 O O . GLU A 1 95 ? 5.269 -12.933 -15.392 1.00 81.44 95 GLU A O 1
ATOM 741 N N . ARG A 1 96 ? 3.541 -12.308 -16.728 1.00 80.81 96 ARG A N 1
ATOM 742 C CA . ARG A 1 96 ? 4.298 -11.717 -17.832 1.00 80.81 96 ARG A CA 1
ATOM 743 C C . ARG A 1 96 ? 3.847 -10.275 -18.021 1.00 80.81 96 ARG A C 1
ATOM 745 O O . ARG A 1 96 ? 2.680 -10.031 -18.307 1.00 80.81 96 ARG A O 1
ATOM 752 N N . VAL A 1 97 ? 4.782 -9.343 -17.891 1.00 83.25 97 VAL A N 1
ATOM 753 C CA . VAL A 1 97 ? 4.575 -7.930 -18.224 1.00 83.25 97 VAL 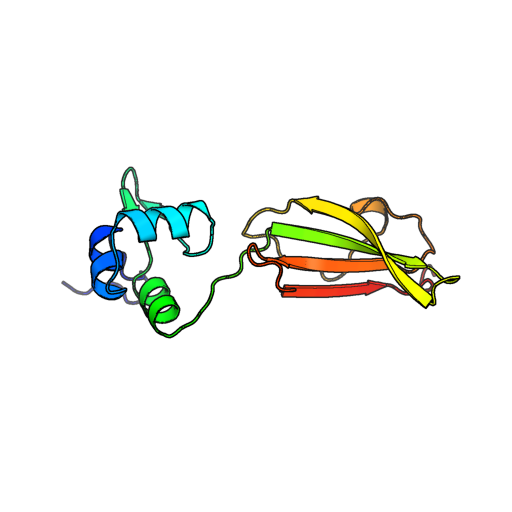A CA 1
ATOM 754 C C . VAL A 1 97 ? 5.151 -7.715 -19.611 1.00 83.25 97 VAL A C 1
ATOM 756 O O . VAL A 1 97 ? 6.323 -8.032 -19.793 1.00 83.25 97 VAL A O 1
ATOM 759 N N . ARG A 1 98 ? 4.379 -7.219 -20.582 1.00 81.69 98 ARG A N 1
ATOM 760 C CA . ARG A 1 98 ? 4.901 -6.951 -21.931 1.00 81.69 98 ARG A CA 1
ATOM 761 C C . ARG A 1 98 ? 5.372 -5.500 -22.053 1.00 81.69 98 ARG A C 1
ATOM 763 O O . ARG A 1 98 ? 4.761 -4.637 -21.426 1.00 81.69 98 ARG A O 1
ATOM 770 N N . PRO A 1 99 ? 6.383 -5.199 -22.890 1.00 80.44 99 PRO A N 1
ATOM 771 C CA . PRO A 1 99 ? 6.865 -3.828 -23.092 1.00 80.44 99 PRO A CA 1
ATOM 772 C C . PRO A 1 99 ? 5.755 -2.860 -23.537 1.00 80.44 99 PRO A C 1
ATOM 774 O O . PRO A 1 99 ? 5.695 -1.725 -23.068 1.00 80.44 99 PRO A O 1
ATOM 777 N N . GLU A 1 100 ? 4.822 -3.341 -24.368 1.00 81.31 100 GLU A N 1
ATOM 778 C CA . GLU A 1 100 ? 3.651 -2.598 -24.861 1.00 81.31 100 GLU A CA 1
ATOM 779 C C . GLU A 1 100 ? 2.694 -2.139 -23.744 1.00 81.31 100 GLU A C 1
ATOM 781 O O . GLU A 1 100 ? 2.138 -1.044 -23.826 1.00 81.31 100 GLU A O 1
ATOM 786 N N . ASP A 1 101 ? 2.561 -2.910 -22.659 1.00 79.00 101 ASP A N 1
ATOM 787 C CA . ASP A 1 101 ? 1.653 -2.601 -21.542 1.00 79.00 101 ASP A CA 1
ATOM 788 C C . ASP A 1 101 ? 2.194 -1.492 -20.618 1.00 79.00 101 ASP A C 1
ATOM 790 O O . ASP A 1 101 ? 1.441 -0.834 -19.877 1.00 79.00 101 ASP A O 1
ATOM 794 N N . ILE A 1 102 ? 3.518 -1.308 -20.646 1.00 80.06 102 ILE A N 1
ATOM 795 C CA . ILE A 1 102 ? 4.284 -0.419 -19.763 1.00 80.06 102 ILE A CA 1
ATOM 796 C C . ILE A 1 102 ? 5.005 0.711 -20.510 1.00 80.06 102 ILE A C 1
ATOM 798 O O . ILE A 1 102 ? 5.641 1.542 -19.868 1.00 80.06 102 ILE A O 1
ATOM 802 N N . GLY A 1 103 ? 4.883 0.774 -21.838 1.00 76.62 103 GLY A N 1
ATOM 803 C CA . GLY A 1 103 ? 5.443 1.849 -22.659 1.00 76.62 103 GLY A CA 1
ATOM 804 C C . GLY A 1 103 ? 6.965 1.807 -22.824 1.00 76.62 103 GLY A C 1
ATOM 805 O O . GLY A 1 103 ? 7.566 2.855 -23.034 1.00 76.62 103 GLY A O 1
ATOM 806 N N . VAL A 1 104 ? 7.585 0.626 -22.730 1.00 78.88 104 VAL A N 1
ATOM 807 C CA . VAL A 1 104 ? 9.033 0.432 -22.944 1.00 78.88 104 VAL A CA 1
ATOM 808 C C . VAL A 1 104 ? 9.277 -0.165 -24.335 1.00 78.88 104 VAL A C 1
ATOM 810 O O . VAL A 1 104 ? 8.438 -0.902 -24.856 1.00 78.88 104 VAL A O 1
ATOM 813 N N . ALA A 1 105 ? 10.415 0.153 -24.960 1.00 76.56 105 ALA A N 1
ATOM 814 C CA . ALA A 1 105 ? 10.791 -0.413 -26.254 1.00 76.56 105 ALA A CA 1
ATOM 815 C C . ALA A 1 105 ? 11.052 -1.930 -26.160 1.00 76.56 105 ALA A C 1
ATOM 817 O O . ALA A 1 105 ? 11.632 -2.427 -25.194 1.00 76.56 105 ALA A O 1
ATOM 818 N N . ALA A 1 106 ? 10.640 -2.680 -27.185 1.00 72.06 106 ALA A N 1
ATOM 819 C CA . ALA A 1 106 ? 10.932 -4.108 -27.272 1.00 72.06 106 ALA A CA 1
ATOM 820 C C . ALA A 1 106 ? 12.447 -4.351 -27.418 1.00 72.06 106 ALA A C 1
ATOM 822 O O . ALA A 1 106 ? 13.110 -3.680 -28.207 1.00 72.06 106 ALA A O 1
ATOM 823 N N . GLY A 1 107 ? 12.978 -5.334 -26.683 1.00 73.50 107 GLY A N 1
ATOM 824 C CA . GLY A 1 107 ? 14.396 -5.719 -26.730 1.00 73.50 107 GLY A CA 1
ATOM 825 C C . GLY A 1 107 ? 15.309 -4.970 -25.753 1.00 73.50 107 GLY A C 1
ATOM 826 O O . GLY A 1 107 ? 16.487 -5.305 -25.649 1.00 73.50 107 GLY A O 1
ATOM 827 N N . GLU A 1 108 ? 14.796 -3.994 -25.001 1.00 76.81 108 GLU A N 1
ATOM 828 C CA . GLU A 1 108 ? 15.533 -3.402 -23.882 1.00 76.81 108 GLU A CA 1
ATOM 829 C C . GLU A 1 108 ? 15.235 -4.156 -22.580 1.00 76.81 108 GLU A C 1
ATOM 831 O O . GLU A 1 108 ? 14.087 -4.539 -22.350 1.00 76.81 108 GLU A O 1
ATOM 836 N N . PRO A 1 109 ? 16.235 -4.375 -21.706 1.00 85.56 109 PRO A N 1
ATOM 837 C CA . PRO A 1 109 ? 15.983 -4.957 -20.401 1.00 85.56 109 PRO A CA 1
ATOM 838 C C . PRO A 1 109 ? 15.242 -3.949 -19.517 1.00 85.56 109 PRO A C 1
ATOM 840 O O . PRO A 1 109 ? 15.668 -2.799 -19.361 1.00 85.56 109 PRO A O 1
ATOM 843 N N . TYR A 1 110 ? 14.147 -4.398 -18.907 1.00 88.62 110 TYR A N 1
ATOM 844 C CA . TYR A 1 110 ? 13.309 -3.586 -18.029 1.00 88.62 110 TYR A CA 1
ATOM 845 C C . TYR A 1 110 ? 13.015 -4.296 -16.712 1.00 88.62 110 TYR A C 1
ATOM 847 O O . TYR A 1 110 ? 12.987 -5.525 -16.606 1.00 88.62 110 TYR A O 1
ATOM 855 N N . ARG A 1 111 ? 12.754 -3.489 -15.689 1.00 90.50 111 ARG A N 1
ATOM 856 C CA . ARG A 1 111 ? 12.349 -3.924 -14.359 1.00 90.50 111 ARG A CA 1
ATOM 857 C C . ARG A 1 111 ? 11.055 -3.224 -13.991 1.00 90.50 111 ARG A C 1
ATOM 859 O O . ARG A 1 111 ? 10.969 -2.007 -14.063 1.00 90.50 111 ARG A O 1
ATOM 866 N N . VAL A 1 112 ? 10.058 -3.984 -13.565 1.00 90.81 112 VAL A N 1
ATOM 867 C CA . VAL A 1 112 ? 8.790 -3.454 -13.066 1.00 90.81 112 VAL A CA 1
ATOM 868 C C . VAL A 1 112 ? 8.636 -3.831 -11.607 1.00 90.81 112 VAL A C 1
ATOM 870 O O . VAL A 1 112 ? 8.686 -5.007 -11.246 1.00 90.81 112 VAL A O 1
ATOM 873 N N . GLU A 1 113 ? 8.438 -2.828 -10.766 1.00 91.75 113 GLU A N 1
ATOM 874 C CA . GLU A 1 113 ? 8.192 -2.989 -9.341 1.00 91.75 113 GLU A CA 1
ATOM 875 C C . GLU A 1 113 ? 6.766 -2.575 -9.018 1.00 91.75 113 GLU A C 1
ATOM 877 O O . GLU A 1 113 ? 6.358 -1.456 -9.316 1.00 91.75 113 GLU A O 1
ATOM 882 N N . LEU A 1 114 ? 6.013 -3.469 -8.386 1.00 89.50 114 LEU A N 1
ATOM 883 C CA . LEU A 1 114 ? 4.742 -3.130 -7.774 1.00 89.50 114 LEU A CA 1
ATOM 884 C C . LEU A 1 114 ? 5.036 -2.611 -6.377 1.00 89.50 114 LEU A C 1
ATOM 886 O O . LEU A 1 114 ? 5.607 -3.330 -5.560 1.00 89.50 114 LEU A O 1
ATOM 890 N N . VAL A 1 115 ? 4.656 -1.372 -6.115 1.00 88.62 115 VAL A N 1
ATOM 891 C CA . VAL A 1 115 ? 4.959 -0.665 -4.878 1.00 88.62 115 VAL A CA 1
ATOM 892 C C . VAL A 1 115 ? 3.662 -0.318 -4.168 1.00 88.62 115 VAL A C 1
ATOM 894 O O . VAL A 1 115 ? 2.665 0.064 -4.796 1.00 88.62 115 VAL A O 1
ATOM 897 N N . ASP A 1 116 ? 3.676 -0.466 -2.848 1.00 86.25 116 ASP A N 1
ATOM 898 C CA . ASP A 1 116 ? 2.545 -0.094 -2.022 1.00 86.25 116 ASP A CA 1
ATOM 899 C C . ASP A 1 116 ? 2.475 1.407 -1.713 1.00 86.25 116 ASP A C 1
ATOM 901 O O . ASP A 1 116 ? 3.371 2.191 -2.029 1.00 86.25 116 ASP A O 1
ATOM 905 N N . ASN A 1 117 ? 1.391 1.821 -1.062 1.00 77.06 117 ASN A N 1
ATOM 906 C CA . ASN A 1 117 ? 1.194 3.190 -0.581 1.00 77.06 117 ASN A CA 1
ATOM 907 C C . ASN A 1 117 ? 2.226 3.660 0.467 1.00 77.06 117 ASN A C 1
ATOM 909 O O . ASN A 1 117 ? 2.195 4.822 0.871 1.00 77.06 117 ASN A O 1
ATOM 913 N N . GLN A 1 118 ? 3.117 2.784 0.934 1.00 77.38 118 GLN A N 1
ATOM 914 C CA . GLN A 1 118 ? 4.211 3.095 1.854 1.00 77.38 118 GLN A CA 1
ATOM 915 C C . GLN A 1 118 ? 5.571 3.139 1.147 1.00 77.38 118 GLN A C 1
ATOM 917 O O . GLN A 1 118 ? 6.588 3.374 1.799 1.00 77.38 118 GLN A O 1
ATOM 922 N N . GLY A 1 119 ? 5.611 2.936 -0.173 1.00 79.56 119 GLY A N 1
ATOM 923 C CA . GLY A 1 119 ? 6.859 2.875 -0.928 1.00 79.56 119 GLY A CA 1
ATOM 924 C C . GLY A 1 119 ? 7.582 1.532 -0.813 1.00 79.56 119 GLY A C 1
ATOM 925 O O . GLY A 1 119 ? 8.715 1.418 -1.275 1.00 79.56 119 GLY A O 1
ATOM 926 N N . LYS A 1 120 ? 6.962 0.512 -0.209 1.00 83.88 120 LYS A N 1
ATOM 927 C CA . LYS A 1 120 ? 7.533 -0.828 -0.100 1.00 83.88 120 LYS A CA 1
ATOM 928 C C . LYS A 1 120 ? 7.201 -1.635 -1.351 1.00 83.88 120 LYS A C 1
ATOM 930 O O . LYS A 1 120 ? 6.055 -1.703 -1.793 1.00 83.88 120 LYS A O 1
ATOM 935 N N . THR A 1 121 ? 8.211 -2.298 -1.897 1.00 87.56 121 THR A N 1
ATOM 936 C CA . THR A 1 121 ? 8.048 -3.202 -3.033 1.00 87.56 121 THR A CA 1
ATOM 937 C C . THR A 1 121 ? 7.269 -4.455 -2.614 1.00 87.56 121 THR A C 1
ATOM 939 O O . THR A 1 121 ? 7.706 -5.213 -1.746 1.00 87.56 121 THR A O 1
ATOM 942 N N . LEU A 1 122 ? 6.108 -4.663 -3.234 1.00 84.94 122 LEU A N 1
ATOM 943 C CA . LEU A 1 122 ? 5.244 -5.835 -3.083 1.00 84.94 122 LEU A CA 1
ATOM 944 C C . LEU A 1 122 ? 5.639 -6.967 -4.037 1.00 84.94 122 LEU A C 1
ATOM 946 O O . LEU A 1 122 ? 5.593 -8.133 -3.657 1.00 84.94 122 LEU A O 1
ATOM 950 N N . ALA A 1 123 ? 6.034 -6.632 -5.268 1.00 86.38 123 ALA A N 1
ATOM 951 C CA . ALA A 1 123 ? 6.473 -7.599 -6.273 1.00 86.38 123 ALA A CA 1
ATOM 952 C C . ALA A 1 123 ? 7.467 -6.963 -7.251 1.00 86.38 123 ALA A C 1
ATOM 954 O O . ALA A 1 123 ? 7.384 -5.770 -7.534 1.00 86.38 123 ALA A O 1
ATOM 955 N N . VAL A 1 124 ? 8.380 -7.765 -7.804 1.00 91.12 124 VAL A N 1
ATOM 956 C CA . VAL A 1 124 ? 9.335 -7.334 -8.837 1.00 91.12 124 VAL 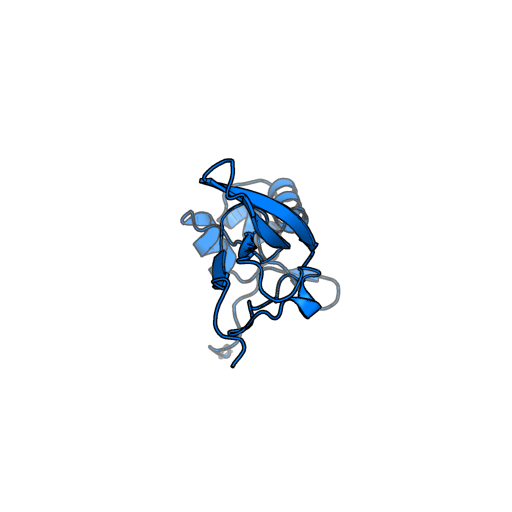A CA 1
ATOM 957 C C . VAL A 1 124 ? 9.304 -8.313 -10.000 1.00 91.12 124 VAL A C 1
ATOM 959 O O . VAL A 1 124 ? 9.275 -9.528 -9.796 1.00 91.12 124 VAL A O 1
ATOM 962 N N . LYS A 1 125 ? 9.341 -7.781 -11.220 1.00 89.88 125 LYS A N 1
ATOM 963 C CA . LYS A 1 125 ? 9.559 -8.537 -12.451 1.00 89.88 125 LYS A CA 1
ATOM 964 C C . LYS A 1 125 ? 10.689 -7.890 -13.232 1.00 89.88 125 LYS A C 1
ATOM 966 O O . LYS A 1 125 ? 10.608 -6.710 -13.556 1.00 89.88 125 LYS A O 1
ATOM 971 N N . THR A 1 126 ? 11.714 -8.669 -13.537 1.00 87.19 126 THR A N 1
ATOM 972 C CA . THR A 1 126 ? 12.799 -8.260 -14.428 1.00 87.19 126 THR A CA 1
ATOM 973 C C . THR A 1 126 ? 12.674 -9.066 -15.703 1.00 87.19 126 THR A C 1
ATOM 975 O O . THR A 1 126 ? 12.464 -10.278 -15.647 1.00 87.19 126 THR A O 1
ATOM 978 N N . VAL A 1 127 ? 12.764 -8.384 -16.834 1.00 82.69 127 VAL A N 1
ATOM 979 C CA . VAL A 1 127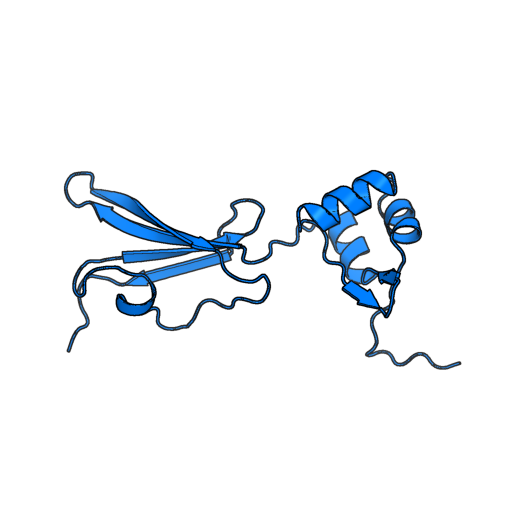 ? 12.821 -9.007 -18.148 1.00 82.69 127 VAL A CA 1
ATOM 980 C C . VAL A 1 127 ? 14.140 -8.593 -18.765 1.00 82.69 127 VAL A C 1
ATOM 982 O O . VAL A 1 127 ? 14.404 -7.404 -18.950 1.00 82.69 127 VAL A O 1
ATOM 985 N N . ASP A 1 128 ? 14.981 -9.586 -19.021 1.00 79.38 128 ASP A N 1
ATOM 986 C CA . ASP A 1 128 ? 16.241 -9.384 -19.717 1.00 79.38 128 ASP A CA 1
ATOM 987 C C . ASP A 1 128 ? 15.985 -9.104 -21.201 1.00 79.38 128 ASP A C 1
ATOM 989 O O . ASP A 1 128 ? 14.923 -9.413 -21.744 1.00 79.38 128 ASP A O 1
ATOM 993 N N . ALA A 1 129 ? 16.983 -8.529 -21.870 1.00 65.25 129 ALA A N 1
ATOM 994 C CA . ALA A 1 129 ? 16.908 -8.116 -23.272 1.00 65.25 129 ALA A CA 1
ATOM 995 C C . ALA A 1 129 ? 16.620 -9.267 -24.268 1.00 65.25 129 ALA A C 1
ATOM 997 O O . ALA A 1 129 ? 16.419 -9.010 -25.452 1.00 65.25 129 ALA A O 1
ATOM 998 N N . GLU A 1 130 ? 16.573 -10.527 -23.822 1.00 55.34 130 GLU A N 1
ATOM 999 C CA . GLU A 1 130 ? 16.417 -11.699 -24.681 1.00 55.34 130 GLU A CA 1
ATOM 1000 C C . GLU A 1 130 ? 15.424 -12.722 -24.111 1.00 55.34 130 GLU A C 1
ATOM 1002 O O . GLU A 1 130 ? 15.747 -13.529 -23.245 1.00 55.34 130 GLU A O 1
ATOM 1007 N N . ALA A 1 131 ? 14.217 -12.723 -24.675 1.00 44.16 131 ALA A N 1
ATOM 1008 C CA . ALA A 1 131 ? 13.607 -13.927 -25.248 1.00 44.16 131 ALA A CA 1
ATOM 1009 C C . ALA A 1 131 ? 12.488 -13.515 -26.223 1.00 44.16 131 ALA A C 1
ATOM 1011 O O . ALA A 1 131 ? 11.339 -13.935 -26.091 1.00 44.16 131 ALA A O 1
ATOM 1012 N N . VAL A 1 132 ? 12.810 -12.653 -27.195 1.00 42.31 132 VAL A N 1
ATOM 1013 C CA . VAL A 1 132 ? 12.027 -12.594 -28.436 1.00 42.31 132 VAL A CA 1
ATOM 1014 C C . VAL A 1 132 ? 12.587 -13.700 -29.324 1.00 42.31 132 VAL A C 1
ATOM 1016 O O . VAL A 1 132 ? 13.565 -13.495 -30.036 1.00 42.31 132 VAL A O 1
ATOM 1019 N N . ASN A 1 133 ? 12.016 -14.894 -29.187 1.00 37.09 133 ASN A N 1
ATOM 1020 C CA . ASN A 1 133 ? 12.056 -15.935 -30.210 1.00 37.09 133 ASN A CA 1
ATOM 1021 C C . ASN A 1 133 ? 10.631 -16.102 -30.730 1.00 37.09 133 ASN A C 1
ATOM 1023 O O . ASN A 1 133 ? 9.728 -16.257 -29.873 1.00 37.09 133 ASN A O 1
#

Foldseek 3Di:
DDDDPPDFDKDALVVLCVLLVHDSVVSVVCVVLVFQDWDDPDPGIIHGPVSSNCVSVVDTDFFQFKKFKWFQDPVVRDTDGDDIDTDDRPDDDDPDDDCVNVVHDQLTWMKIFRAGSVRDTPDIDTDHSDDPD